Protein AF-A0A7C1PRC2-F1 (afdb_monomer)

Mean predicted aligned error: 8.14 Å

Radius of gyration: 20.97 Å; Cα contacts (8 Å, |Δi|>4): 140; chains: 1; bounding box: 52×24×64 Å

Foldseek 3Di:
DLVLLVVQLVVLLVVPQAAAPAQFQSVVPRPCPPPPVCCVVPNPPPPPCNDSLAVLSNCCHNPHDVVSVVVVVLVVLLLVLLVLCLVQLVVCNVVSVVLNVVVVVVNVSSGRHPDDPVVVVVVVVSSVVSNVSSVVSVVCVVCVPPVVPD

Secondary structure (DSSP, 8-state):
-HHHHHHHHHHHHHHSSSS---SS-HHHH-TTTTSHHHHHHHTT--------S-HHHHHHHHT-HHHHHHHHHHHHHHHHHHHHHHHH-GGGHHHHHHHHHHHHHHHHHHTTS---HHHHHHHHHHHHHHHHHHHHHHHHHH-TTSGGG-

Structure (mmCIF, N/CA/C/O backbone):
data_AF-A0A7C1PRC2-F1
#
_entry.id   AF-A0A7C1PRC2-F1
#
loop_
_atom_site.group_PDB
_atom_site.id
_atom_site.type_symbol
_atom_site.label_atom_id
_atom_site.label_alt_id
_atom_site.label_comp_id
_atom_site.label_asym_id
_atom_site.label_entity_id
_atom_site.label_seq_id
_atom_site.pdbx_PDB_ins_code
_atom_site.Cartn_x
_atom_site.Cartn_y
_atom_site.Cartn_z
_atom_site.occupancy
_atom_site.B_iso_or_equiv
_atom_site.auth_seq_id
_atom_site.auth_comp_id
_atom_site.auth_asym_id
_atom_site.auth_atom_id
_atom_site.pdbx_PDB_model_num
ATOM 1 N N . MET A 1 1 ? 16.393 10.477 -13.744 1.00 68.38 1 MET A N 1
ATOM 2 C CA . MET A 1 1 ? 16.292 9.015 -13.953 1.00 68.38 1 MET A CA 1
ATOM 3 C C . MET A 1 1 ? 14.863 8.480 -13.844 1.00 68.38 1 MET A C 1
ATOM 5 O O . MET A 1 1 ? 14.367 7.920 -14.806 1.00 68.38 1 MET A O 1
ATOM 9 N N . ARG A 1 2 ? 14.148 8.682 -12.728 1.00 76.44 2 ARG A N 1
ATOM 10 C CA . ARG A 1 2 ? 12.793 8.116 -12.515 1.00 76.44 2 ARG A CA 1
ATOM 11 C C . ARG A 1 2 ? 11.760 8.508 -13.576 1.00 76.44 2 ARG A C 1
ATOM 13 O O . ARG A 1 2 ? 11.140 7.634 -14.161 1.00 76.44 2 ARG A O 1
ATOM 20 N N . VAL A 1 3 ? 11.649 9.800 -13.897 1.00 77.62 3 VAL A N 1
ATOM 21 C CA . VAL A 1 3 ? 10.728 10.297 -14.942 1.00 77.62 3 VAL A CA 1
ATOM 22 C C . VAL A 1 3 ? 11.041 9.692 -16.318 1.00 77.62 3 VAL A C 1
ATOM 24 O O . VAL A 1 3 ? 10.126 9.357 -17.064 1.00 77.62 3 VAL A O 1
ATOM 27 N N . PHE A 1 4 ? 12.325 9.482 -16.631 1.00 78.31 4 PHE A N 1
ATOM 28 C CA . PHE A 1 4 ? 12.747 8.788 -17.850 1.00 78.31 4 PHE A CA 1
ATOM 29 C C . PHE A 1 4 ? 12.248 7.340 -17.843 1.00 78.31 4 PHE A C 1
ATOM 31 O O . PHE A 1 4 ? 11.575 6.924 -18.777 1.00 78.31 4 PHE A O 1
ATOM 38 N N . VAL A 1 5 ? 12.469 6.596 -16.755 1.00 78.69 5 VAL A N 1
ATOM 39 C CA . VAL A 1 5 ? 11.947 5.226 -16.616 1.00 78.69 5 VAL A CA 1
ATOM 40 C C . VAL A 1 5 ? 10.422 5.195 -16.757 1.00 78.69 5 VAL A C 1
ATOM 42 O O . VAL A 1 5 ? 9.895 4.340 -17.462 1.00 78.69 5 VAL A O 1
ATOM 45 N N . TRP A 1 6 ? 9.704 6.150 -16.165 1.00 84.56 6 TRP A N 1
ATOM 46 C CA . TRP A 1 6 ? 8.242 6.211 -16.237 1.00 84.56 6 TRP A CA 1
ATOM 47 C C . TRP A 1 6 ? 7.731 6.468 -17.660 1.00 84.56 6 TRP A C 1
ATOM 49 O O . TRP A 1 6 ? 6.792 5.807 -18.099 1.00 84.56 6 TRP A O 1
ATOM 59 N N . LYS A 1 7 ? 8.393 7.357 -18.414 1.00 82.50 7 LYS A N 1
ATOM 60 C CA . LYS A 1 7 ? 8.087 7.618 -19.832 1.00 82.50 7 LYS A CA 1
ATOM 61 C C . LYS A 1 7 ? 8.133 6.334 -20.666 1.00 82.50 7 LYS A C 1
ATOM 63 O O . LYS A 1 7 ? 7.284 6.139 -21.530 1.00 82.50 7 LYS A O 1
ATOM 68 N N . TYR A 1 8 ? 9.099 5.458 -20.397 1.00 80.44 8 TYR A N 1
ATOM 69 C CA . TYR A 1 8 ? 9.323 4.243 -21.182 1.00 80.44 8 TYR A CA 1
ATOM 70 C C . TYR A 1 8 ? 8.602 2.999 -20.632 1.00 80.44 8 TYR A C 1
ATOM 72 O O . TYR A 1 8 ? 8.301 2.094 -21.407 1.00 80.44 8 TYR A O 1
ATOM 80 N N . ILE A 1 9 ? 8.266 2.941 -19.337 1.00 82.94 9 ILE A N 1
ATOM 81 C CA . ILE A 1 9 ? 7.546 1.799 -18.743 1.00 82.94 9 ILE A CA 1
ATOM 82 C C . ILE A 1 9 ? 6.042 1.824 -19.050 1.00 82.94 9 ILE A C 1
ATOM 84 O O . ILE A 1 9 ? 5.434 0.770 -19.228 1.00 82.94 9 ILE A O 1
ATOM 88 N N . LEU A 1 10 ? 5.435 3.013 -19.152 1.00 85.69 10 LEU A N 1
ATOM 89 C CA . LEU A 1 10 ? 3.996 3.163 -19.393 1.00 85.69 10 LEU A CA 1
ATOM 90 C C . LEU A 1 10 ? 3.543 2.527 -20.726 1.00 85.69 10 LEU A C 1
ATOM 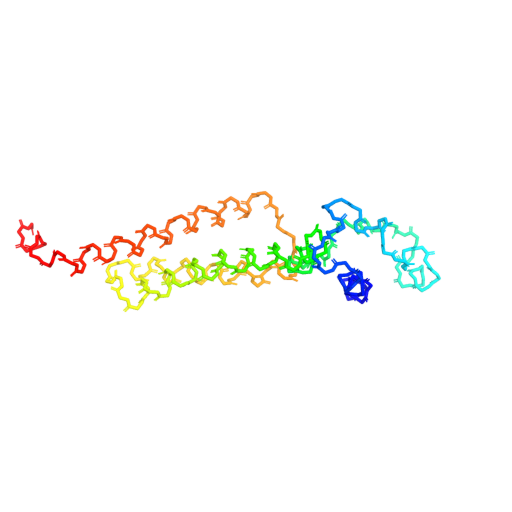92 O O . LEU A 1 10 ? 2.589 1.745 -20.701 1.00 85.69 10 LEU A O 1
ATOM 96 N N . PRO A 1 11 ? 4.228 2.747 -21.871 1.00 85.69 11 PRO A N 1
ATOM 97 C CA . PRO A 1 11 ? 3.900 2.053 -23.117 1.00 85.69 11 PRO A CA 1
ATOM 98 C C . PRO A 1 11 ? 4.036 0.530 -23.017 1.00 85.69 11 PRO A C 1
ATOM 100 O O . PRO A 1 11 ? 3.229 -0.195 -23.595 1.00 85.69 11 PRO A O 1
ATOM 103 N N . LEU A 1 12 ? 5.022 0.028 -22.264 1.00 83.25 12 LEU A N 1
ATOM 104 C CA . LEU A 1 12 ? 5.231 -1.414 -22.088 1.00 83.25 12 LEU A CA 1
ATOM 105 C C . LEU A 1 12 ? 4.079 -2.064 -21.315 1.00 83.25 12 LEU A C 1
ATOM 107 O O . LEU A 1 12 ? 3.647 -3.160 -21.671 1.00 83.25 12 LEU A O 1
ATOM 111 N N . ILE A 1 13 ? 3.545 -1.385 -20.296 1.00 85.38 13 ILE A N 1
ATOM 112 C CA . ILE A 1 13 ? 2.332 -1.828 -19.591 1.00 85.38 13 ILE A CA 1
ATOM 113 C C . ILE A 1 13 ? 1.153 -1.892 -20.575 1.00 85.38 13 ILE A C 1
ATOM 115 O O . ILE A 1 13 ? 0.418 -2.878 -20.591 1.00 85.38 13 ILE A O 1
ATOM 119 N N . GLY A 1 14 ? 1.011 -0.886 -21.445 1.00 83.81 14 GLY A N 1
ATOM 120 C CA . GLY A 1 14 ? -0.041 -0.838 -22.466 1.00 83.81 14 GLY A CA 1
ATOM 121 C C . GLY A 1 14 ? 0.023 -1.971 -23.499 1.00 83.81 14 GLY A C 1
ATOM 122 O O . GLY A 1 14 ? -1.016 -2.444 -23.947 1.00 83.81 14 GLY A O 1
ATOM 123 N N . GLN A 1 15 ? 1.219 -2.456 -23.843 1.00 85.50 15 GLN A N 1
ATOM 124 C CA . GLN A 1 15 ? 1.392 -3.573 -24.786 1.00 85.50 15 GLN A CA 1
ATOM 125 C C . GLN A 1 15 ? 0.935 -4.922 -24.218 1.00 85.50 15 GLN A C 1
ATOM 127 O O . GLN A 1 15 ? 0.578 -5.829 -24.969 1.00 85.50 15 GLN A O 1
ATOM 132 N N . ARG A 1 16 ? 0.990 -5.083 -22.893 1.00 82.50 16 ARG A N 1
ATOM 133 C CA . ARG A 1 16 ? 0.726 -6.346 -22.195 1.00 82.50 16 ARG A CA 1
ATOM 134 C C . ARG A 1 16 ? -0.012 -6.097 -20.870 1.00 82.50 16 ARG A C 1
ATOM 136 O O . ARG A 1 16 ? 0.536 -6.336 -19.795 1.00 82.50 16 ARG A O 1
ATOM 143 N N . PRO A 1 17 ? -1.272 -5.625 -20.928 1.00 81.56 17 PRO A N 1
ATOM 144 C CA . PRO A 1 17 ? -1.984 -5.144 -19.744 1.00 81.56 17 PRO A CA 1
ATOM 145 C C . PRO A 1 17 ? -2.425 -6.272 -18.800 1.00 81.56 17 PRO A C 1
ATOM 147 O O . PRO A 1 17 ? -2.510 -6.063 -17.589 1.00 81.56 17 PRO A O 1
ATOM 150 N N . LEU A 1 18 ? -2.710 -7.465 -19.337 1.00 72.81 18 LEU A N 1
ATOM 151 C CA . LEU A 1 18 ? -3.215 -8.614 -18.573 1.00 72.81 18 LEU A CA 1
ATOM 152 C C . LEU A 1 18 ? -2.100 -9.594 -18.178 1.00 72.81 18 LEU A C 1
ATOM 154 O O . LEU A 1 18 ? -1.931 -9.890 -16.993 1.00 72.81 18 LEU A O 1
ATOM 158 N N . PHE A 1 19 ? -1.335 -10.079 -19.165 1.00 63.66 19 PHE A N 1
ATOM 159 C CA . PHE A 1 19 ? -0.265 -11.065 -18.988 1.00 63.66 19 PHE A CA 1
ATOM 160 C C . PHE A 1 19 ? 1.102 -10.416 -19.155 1.00 63.66 19 PHE A C 1
ATOM 162 O O . PHE A 1 19 ? 1.371 -9.729 -20.127 1.00 63.66 19 PHE A O 1
ATOM 169 N N . ARG A 1 20 ? 1.942 -10.646 -18.159 1.00 69.62 20 ARG A N 1
ATOM 170 C CA . ARG A 1 20 ? 2.879 -9.689 -17.567 1.00 69.62 20 ARG A CA 1
ATOM 171 C C . ARG A 1 20 ? 4.244 -9.764 -18.253 1.00 69.62 20 ARG A C 1
ATOM 173 O O . ARG A 1 20 ? 4.513 -10.677 -19.036 1.00 69.62 20 ARG A O 1
ATOM 180 N N . TRP A 1 21 ? 5.143 -8.849 -17.905 1.00 71.56 21 TRP A N 1
ATOM 181 C CA . TRP A 1 21 ? 6.547 -8.952 -18.306 1.00 71.56 21 TRP A CA 1
ATOM 182 C C . TRP A 1 21 ? 7.380 -9.777 -17.295 1.00 71.56 21 TRP A C 1
ATOM 184 O O . TRP A 1 21 ? 8.387 -10.365 -17.688 1.00 71.56 21 TRP A O 1
ATOM 194 N N . GLY A 1 22 ? 6.929 -9.944 -16.047 1.00 71.69 22 GLY A N 1
ATOM 195 C CA . GLY A 1 22 ? 7.644 -10.696 -15.005 1.00 71.69 22 GLY A CA 1
ATOM 196 C C . GLY A 1 22 ? 8.577 -9.817 -14.163 1.00 71.69 22 GLY A C 1
ATOM 197 O O . GLY A 1 22 ? 8.878 -8.686 -14.532 1.00 71.69 22 GLY A O 1
ATOM 198 N N . PHE A 1 23 ? 9.005 -10.329 -13.005 1.00 60.88 23 PHE A N 1
ATOM 199 C CA . PHE A 1 23 ? 9.686 -9.554 -11.953 1.00 60.88 23 PHE A CA 1
ATOM 200 C C . PHE A 1 23 ? 11.147 -9.180 -12.242 1.00 60.88 23 PHE A C 1
ATOM 202 O O . PHE A 1 23 ? 11.660 -8.249 -11.629 1.00 60.88 23 PHE A O 1
ATOM 209 N N . SER A 1 24 ? 11.822 -9.865 -13.165 1.00 56.41 24 SER A N 1
ATOM 210 C CA . SER A 1 24 ? 13.208 -9.572 -13.534 1.00 56.41 24 SER A CA 1
ATOM 211 C C . SER A 1 24 ? 13.279 -9.075 -14.978 1.00 56.41 24 SER A C 1
ATOM 213 O O . SER A 1 24 ? 12.622 -9.632 -15.858 1.00 56.41 24 SER A O 1
ATOM 215 N N . ASN A 1 25 ? 14.110 -8.054 -15.221 1.00 59.75 25 ASN A N 1
ATOM 216 C CA . ASN A 1 25 ? 14.464 -7.452 -16.523 1.00 59.75 25 ASN A CA 1
ATOM 217 C C . ASN A 1 25 ? 13.792 -6.118 -16.892 1.00 59.75 25 ASN A C 1
ATOM 219 O O . ASN A 1 25 ? 13.595 -5.864 -18.081 1.00 59.75 25 ASN A O 1
ATOM 223 N N . LEU A 1 26 ? 13.501 -5.226 -15.935 1.00 68.19 26 LEU A N 1
ATOM 224 C CA . LEU A 1 26 ? 13.092 -3.861 -16.299 1.00 68.19 26 LEU A CA 1
ATOM 225 C C . LEU A 1 26 ? 14.169 -3.169 -17.160 1.00 68.19 26 LEU A C 1
ATOM 227 O O . LEU A 1 26 ? 13.855 -2.717 -18.258 1.00 68.19 26 LEU A O 1
ATOM 231 N N . ALA A 1 27 ? 15.442 -3.181 -16.736 1.00 61.28 27 ALA A N 1
ATOM 232 C CA . ALA A 1 27 ? 16.555 -2.685 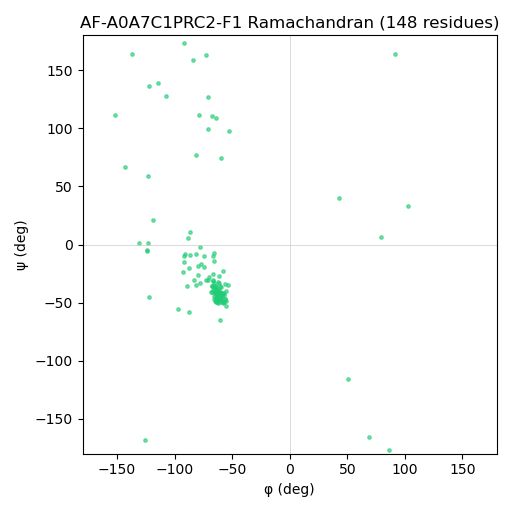-17.554 1.00 61.28 27 ALA A CA 1
ATOM 233 C C . ALA A 1 27 ? 16.627 -3.362 -18.933 1.00 61.28 27 ALA A C 1
ATOM 235 O O . ALA A 1 27 ? 16.683 -2.689 -19.955 1.00 61.28 27 ALA A O 1
ATOM 236 N N . GLY A 1 28 ? 16.553 -4.694 -18.987 1.00 62.22 28 GLY A N 1
ATOM 237 C CA . GLY A 1 28 ? 16.668 -5.442 -20.245 1.00 62.22 28 GLY A CA 1
ATOM 238 C C . GLY A 1 28 ? 15.534 -5.200 -21.249 1.00 62.22 28 GLY A C 1
ATOM 239 O O . GLY A 1 28 ? 15.599 -5.712 -22.362 1.00 62.22 28 GLY A O 1
ATOM 240 N N . ARG A 1 29 ? 14.479 -4.467 -20.871 1.00 68.44 29 ARG A N 1
ATOM 241 C CA . ARG A 1 29 ? 13.284 -4.246 -21.702 1.00 68.44 29 ARG A CA 1
ATOM 242 C C . ARG A 1 29 ? 12.956 -2.784 -21.949 1.00 68.44 29 ARG A C 1
ATOM 244 O O . ARG A 1 29 ? 12.032 -2.502 -22.706 1.00 68.44 29 ARG A O 1
ATOM 251 N N . LEU A 1 30 ? 13.687 -1.859 -21.335 1.00 68.94 30 LEU A N 1
ATOM 252 C CA . LEU A 1 30 ? 13.514 -0.435 -21.582 1.00 68.94 30 LEU A CA 1
ATOM 253 C C . LEU A 1 30 ? 14.207 -0.068 -22.908 1.00 68.94 30 LEU A C 1
ATOM 255 O O . LEU A 1 30 ? 15.436 -0.075 -22.965 1.00 68.94 30 LEU A O 1
ATOM 259 N N . PRO A 1 31 ? 13.456 0.298 -23.965 1.00 62.31 31 PRO A N 1
ATOM 260 C CA . PRO A 1 31 ? 14.010 0.503 -25.309 1.00 62.31 31 PRO A CA 1
ATOM 261 C C . PRO A 1 31 ? 14.985 1.690 -25.410 1.00 62.31 31 PRO A C 1
ATOM 263 O O . PRO A 1 31 ? 15.694 1.818 -26.401 1.00 62.31 31 PRO A O 1
ATOM 266 N N . GLY A 1 32 ? 15.020 2.567 -24.401 1.00 62.25 32 GLY A N 1
ATOM 267 C CA . GLY A 1 32 ? 15.889 3.744 -24.357 1.00 62.25 32 GLY A CA 1
ATOM 268 C C . GLY A 1 32 ? 17.252 3.527 -23.691 1.00 62.25 32 GLY A C 1
ATOM 269 O O . GLY A 1 32 ? 18.073 4.443 -23.733 1.00 62.25 32 GLY A O 1
ATOM 270 N N . ILE A 1 33 ? 17.518 2.375 -23.061 1.00 63.97 33 ILE A N 1
ATOM 271 C CA . ILE A 1 33 ? 18.801 2.132 -22.375 1.00 63.97 33 ILE A CA 1
ATOM 272 C C . ILE A 1 33 ? 19.918 1.956 -23.409 1.00 63.97 33 ILE A C 1
ATOM 274 O O . ILE A 1 33 ? 19.798 1.149 -24.324 1.00 63.97 33 ILE A O 1
ATOM 278 N N . GLY A 1 34 ? 20.998 2.730 -23.266 1.00 63.22 34 GLY A N 1
ATOM 279 C CA . GLY A 1 34 ? 22.108 2.760 -24.228 1.00 63.22 34 GLY A CA 1
ATOM 280 C C . GLY A 1 34 ? 21.848 3.607 -25.483 1.00 63.22 34 GLY A C 1
ATOM 281 O O . GLY A 1 34 ? 22.666 3.610 -26.398 1.00 63.22 34 GLY A O 1
ATOM 282 N N . SER A 1 35 ? 20.731 4.340 -25.549 1.00 68.88 35 SER A N 1
ATOM 283 C CA . SER A 1 35 ? 20.487 5.317 -26.620 1.00 68.88 35 SER A CA 1
ATOM 284 C C . SER A 1 35 ? 21.355 6.576 -26.467 1.00 68.88 35 SER A C 1
ATOM 286 O O . SER A 1 35 ? 21.867 6.869 -25.386 1.00 68.88 35 SER A O 1
ATOM 288 N N . LYS A 1 36 ? 21.489 7.369 -27.540 1.00 71.06 36 LYS A N 1
ATOM 289 C CA . LYS A 1 36 ? 22.187 8.669 -27.507 1.00 71.06 36 LYS A CA 1
ATOM 290 C C . LYS A 1 36 ? 21.580 9.618 -26.464 1.00 71.06 36 LYS A C 1
ATOM 292 O O . LYS A 1 36 ? 22.324 10.184 -25.679 1.00 71.06 36 LYS A O 1
ATOM 297 N N . GLU A 1 37 ? 20.245 9.687 -26.386 1.00 74.69 37 GLU A N 1
ATOM 298 C CA . GLU A 1 37 ? 19.513 10.451 -25.357 1.00 74.69 37 GLU A CA 1
ATOM 299 C C . GLU A 1 37 ? 19.876 9.966 -23.941 1.00 74.69 37 GLU A C 1
ATOM 301 O O . GLU A 1 37 ? 20.110 10.765 -23.039 1.00 74.69 37 GLU A O 1
ATOM 306 N N . TYR A 1 38 ? 19.977 8.649 -23.735 1.00 70.44 38 TYR A N 1
ATOM 307 C CA . TYR A 1 38 ? 20.381 8.083 -22.448 1.00 70.44 38 TYR A CA 1
ATOM 308 C C . TYR A 1 38 ? 21.811 8.474 -22.063 1.00 70.44 38 TYR A C 1
ATOM 310 O O . TYR A 1 38 ? 22.030 8.923 -20.939 1.00 70.44 38 TYR A O 1
ATOM 318 N N . PHE A 1 39 ? 22.771 8.343 -22.982 1.00 72.38 39 PHE A N 1
ATOM 319 C CA . PHE A 1 39 ? 24.163 8.717 -22.719 1.00 72.38 39 PHE A CA 1
ATOM 320 C C . PHE A 1 39 ? 24.334 10.225 -22.516 1.00 72.38 39 PHE A C 1
ATOM 322 O O . PHE A 1 39 ? 25.120 10.631 -21.666 1.00 72.38 39 PHE A O 1
ATOM 329 N N . GLU A 1 40 ? 23.581 11.052 -23.240 1.00 76.81 40 GLU A N 1
ATOM 330 C CA . GLU A 1 40 ? 23.592 12.510 -23.079 1.00 76.81 40 GLU A CA 1
ATOM 331 C C . GLU A 1 40 ? 23.063 12.949 -21.707 1.00 76.81 40 GLU A C 1
ATOM 333 O O . GLU A 1 40 ? 23.583 13.900 -21.128 1.00 76.81 40 GLU A O 1
ATOM 338 N N . ILE A 1 41 ? 22.059 12.253 -21.162 1.00 71.94 41 ILE A N 1
ATOM 339 C CA . ILE A 1 41 ? 21.446 12.615 -19.876 1.00 71.94 41 ILE A CA 1
ATOM 340 C C . ILE A 1 41 ? 22.160 11.955 -18.682 1.00 71.94 41 ILE A C 1
ATOM 342 O O . ILE A 1 41 ? 22.241 12.557 -17.611 1.00 71.94 41 ILE A O 1
ATOM 346 N N . TYR A 1 42 ? 22.649 10.720 -18.829 1.00 70.19 42 TYR A N 1
ATOM 347 C CA . TYR A 1 42 ? 23.108 9.886 -17.705 1.00 70.19 42 TYR A CA 1
ATOM 348 C C . TYR A 1 42 ? 24.555 9.378 -17.828 1.00 70.19 42 TYR A C 1
ATOM 350 O O . TYR A 1 42 ? 25.079 8.802 -16.872 1.00 70.19 42 TYR A O 1
ATOM 358 N N . GLY A 1 43 ? 25.231 9.616 -18.956 1.00 70.00 43 GLY A N 1
ATOM 359 C CA . GLY A 1 43 ? 26.603 9.166 -19.201 1.00 70.00 43 GLY A CA 1
ATOM 360 C C . GLY A 1 43 ? 26.744 7.645 -19.350 1.00 70.00 43 GLY A C 1
ATOM 361 O O . GLY A 1 43 ? 25.769 6.921 -19.535 1.00 70.00 43 GLY A O 1
ATOM 362 N N . PHE A 1 44 ? 27.983 7.143 -19.277 1.00 63.50 44 PHE A N 1
ATOM 363 C CA . PHE A 1 44 ? 28.301 5.708 -19.411 1.00 63.50 44 PHE A CA 1
ATOM 364 C C . PHE A 1 44 ? 28.022 4.873 -18.159 1.00 63.50 44 PHE A C 1
ATOM 366 O O . PHE A 1 44 ? 28.211 3.656 -18.165 1.00 63.50 44 PHE A O 1
ATOM 373 N N . ALA A 1 45 ? 27.564 5.504 -17.080 1.00 57.34 45 ALA A N 1
ATOM 374 C CA . ALA A 1 45 ? 27.126 4.781 -15.907 1.00 57.34 45 ALA A CA 1
ATOM 375 C C . ALA A 1 45 ? 25.803 4.081 -16.239 1.00 57.34 45 ALA A C 1
ATOM 377 O O . ALA A 1 45 ? 24.737 4.695 -16.173 1.00 57.34 45 ALA A O 1
ATOM 378 N N . LEU A 1 46 ? 25.882 2.781 -16.553 1.00 56.09 46 LEU A N 1
ATOM 379 C CA . LEU A 1 46 ? 24.773 1.831 -16.444 1.00 56.09 46 LEU A CA 1
ATOM 380 C C . LEU A 1 46 ? 24.337 1.797 -14.975 1.00 56.09 46 LEU A C 1
ATOM 382 O O . LEU A 1 46 ? 24.654 0.900 -14.202 1.00 56.09 46 LEU A O 1
ATOM 386 N N . SER A 1 47 ? 23.657 2.856 -14.561 1.00 54.19 47 SER A N 1
ATOM 387 C CA . SER A 1 47 ? 23.001 2.949 -13.274 1.00 54.19 47 SER A CA 1
ATOM 388 C C . SER A 1 47 ? 21.920 1.880 -13.310 1.00 54.19 47 SER A C 1
ATOM 390 O O . SER A 1 47 ? 20.991 1.975 -14.110 1.00 54.19 47 SER A O 1
ATOM 392 N N . GLY A 1 48 ? 22.126 0.807 -12.543 1.00 55.12 48 GLY A N 1
ATOM 393 C CA . GLY A 1 48 ? 21.313 -0.405 -12.565 1.00 55.12 48 GLY A CA 1
ATOM 394 C C . GLY A 1 48 ? 19.832 -0.087 -12.400 1.00 55.12 48 GLY A C 1
ATOM 395 O O . GLY A 1 48 ? 19.363 0.120 -11.288 1.00 55.12 48 GLY A O 1
ATOM 396 N N . ILE A 1 49 ? 19.103 -0.025 -13.518 1.00 64.25 49 ILE A N 1
ATOM 397 C CA . ILE A 1 49 ? 17.654 0.190 -13.524 1.00 64.25 49 ILE A CA 1
ATOM 398 C C . ILE A 1 49 ? 16.981 -1.150 -13.244 1.00 64.25 49 ILE A C 1
ATOM 400 O O . ILE A 1 49 ? 16.499 -1.840 -14.142 1.00 64.25 49 ILE A O 1
ATOM 404 N N . ASP A 1 50 ? 16.984 -1.553 -11.987 1.00 64.06 50 ASP A N 1
ATOM 405 C CA . ASP A 1 50 ? 16.313 -2.765 -11.535 1.00 64.06 50 ASP A CA 1
ATOM 406 C C . ASP A 1 50 ? 14.814 -2.532 -11.280 1.00 64.06 50 ASP A C 1
ATOM 408 O O . ASP A 1 50 ? 14.005 -3.430 -11.527 1.00 64.06 50 ASP A O 1
ATOM 412 N N . THR A 1 51 ? 14.416 -1.315 -10.881 1.00 67.19 51 THR A N 1
ATOM 413 C CA . THR A 1 51 ? 13.019 -0.975 -10.566 1.00 67.19 51 THR A CA 1
ATOM 414 C C . THR A 1 51 ? 12.552 0.375 -11.123 1.00 67.19 51 THR A C 1
ATOM 416 O O . THR A 1 51 ? 13.334 1.253 -11.483 1.00 67.19 51 THR A O 1
ATOM 419 N N . ALA A 1 52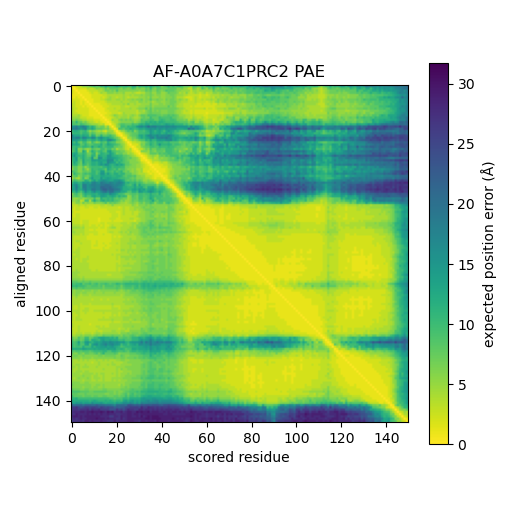 ? 11.228 0.568 -11.156 1.00 71.06 52 ALA A N 1
ATOM 420 C CA . ALA A 1 52 ? 10.617 1.857 -11.489 1.00 71.06 52 ALA A CA 1
ATOM 421 C C . ALA A 1 52 ? 10.736 2.890 -10.349 1.00 71.06 52 ALA A C 1
ATOM 423 O O . ALA A 1 52 ? 10.384 4.058 -10.539 1.00 71.06 52 ALA A O 1
ATOM 424 N N . HIS A 1 53 ? 11.175 2.447 -9.162 1.00 80.25 53 HIS A N 1
ATOM 425 C CA . HIS A 1 53 ? 11.091 3.154 -7.884 1.00 80.25 53 HIS A CA 1
ATOM 426 C C . HIS A 1 53 ? 9.735 3.838 -7.656 1.00 80.25 53 HIS A C 1
ATOM 428 O O . HIS A 1 53 ? 9.650 4.984 -7.205 1.00 80.25 53 HIS A O 1
ATOM 434 N N . ASN A 1 54 ? 8.698 3.115 -8.065 1.00 89.00 54 ASN A N 1
ATOM 435 C CA . ASN A 1 54 ? 7.295 3.413 -7.900 1.00 89.00 54 ASN A CA 1
ATOM 436 C C . ASN A 1 54 ? 6.581 2.062 -7.870 1.00 89.00 54 ASN A C 1
ATOM 438 O O . ASN A 1 54 ? 6.571 1.347 -8.876 1.00 89.00 54 ASN A O 1
ATOM 442 N N . GLU A 1 55 ? 6.042 1.695 -6.712 1.00 89.19 55 GLU A N 1
ATOM 443 C CA . GLU A 1 55 ? 5.485 0.361 -6.484 1.00 89.19 55 GLU A CA 1
ATOM 444 C C . GLU A 1 55 ? 4.299 0.061 -7.414 1.00 89.19 55 GLU A C 1
ATOM 446 O O . GLU A 1 55 ? 4.213 -1.033 -7.964 1.00 89.19 55 GLU A O 1
ATOM 451 N N . ILE A 1 56 ? 3.427 1.042 -7.677 1.00 91.56 56 ILE A N 1
ATOM 452 C CA . ILE A 1 56 ? 2.278 0.864 -8.578 1.00 91.56 56 ILE A CA 1
ATOM 453 C C . ILE A 1 56 ? 2.750 0.546 -9.996 1.00 91.56 56 ILE A C 1
ATOM 455 O O . ILE A 1 56 ? 2.293 -0.431 -10.588 1.00 91.56 56 ILE A O 1
ATOM 459 N N . LEU A 1 57 ? 3.679 1.336 -10.537 1.00 89.56 57 LEU A N 1
ATOM 460 C CA . LEU A 1 57 ? 4.230 1.105 -11.872 1.00 89.56 57 LEU A CA 1
ATOM 461 C C . LEU A 1 57 ? 5.014 -0.205 -11.930 1.00 89.56 57 LEU A C 1
ATOM 463 O O . LEU A 1 57 ? 4.921 -0.927 -12.920 1.00 89.56 57 LEU A O 1
ATOM 467 N N . HIS A 1 58 ? 5.755 -0.540 -10.874 1.00 87.62 58 HIS A N 1
ATOM 468 C CA . HIS A 1 58 ? 6.504 -1.787 -10.810 1.00 87.62 58 HIS A CA 1
ATOM 469 C C . HIS A 1 58 ? 5.566 -3.000 -10.788 1.00 87.62 58 HIS A C 1
ATOM 471 O O . HIS A 1 58 ? 5.731 -3.913 -11.593 1.00 87.62 58 HIS A O 1
ATOM 477 N N . ILE A 1 59 ? 4.519 -2.990 -9.960 1.00 89.38 59 ILE A N 1
ATOM 478 C CA . ILE A 1 59 ? 3.509 -4.052 -9.931 1.00 89.38 59 ILE A CA 1
ATOM 479 C C . ILE A 1 59 ? 2.740 -4.098 -11.255 1.00 89.38 59 ILE A C 1
ATOM 481 O O . ILE A 1 59 ? 2.496 -5.185 -11.770 1.00 89.38 59 ILE A O 1
ATOM 485 N N . ALA A 1 60 ? 2.393 -2.960 -11.855 1.00 90.12 60 ALA A N 1
ATOM 486 C CA . ALA A 1 60 ? 1.743 -2.901 -13.166 1.00 90.12 60 ALA A CA 1
ATOM 487 C C . ALA A 1 60 ? 2.652 -3.377 -14.313 1.00 90.12 60 ALA A C 1
ATOM 489 O O . ALA A 1 60 ? 2.167 -3.845 -15.330 1.00 90.12 60 ALA A O 1
ATOM 490 N N . PHE A 1 61 ? 3.969 -3.304 -14.181 1.00 87.62 61 PHE A N 1
ATOM 491 C CA . PHE A 1 61 ? 4.885 -3.803 -15.203 1.00 87.62 61 PHE A CA 1
ATOM 492 C C . PHE A 1 61 ? 5.200 -5.287 -15.018 1.00 87.62 61 PHE A C 1
ATOM 494 O O . PHE A 1 61 ? 4.955 -6.117 -15.900 1.00 87.62 61 PHE A O 1
ATOM 501 N N . SER A 1 62 ? 5.729 -5.621 -13.840 1.00 86.19 62 SER A N 1
ATOM 502 C CA . SER A 1 62 ? 6.142 -6.976 -13.470 1.00 86.19 62 SER A CA 1
ATOM 503 C C . SER A 1 62 ? 4.956 -7.906 -13.497 1.00 86.19 62 SER A C 1
ATOM 505 O O . SER A 1 62 ? 5.054 -9.093 -13.816 1.00 86.19 62 SER A O 1
ATOM 507 N N . THR A 1 63 ? 3.815 -7.320 -13.155 1.00 87.12 63 THR A N 1
ATOM 508 C CA . THR A 1 63 ? 2.601 -8.030 -12.964 1.00 87.12 63 THR A CA 1
ATOM 509 C C . THR A 1 63 ? 1.487 -7.502 -13.907 1.00 87.12 63 THR A C 1
ATOM 511 O O . THR A 1 63 ? 0.826 -8.249 -14.601 1.00 87.12 63 THR A O 1
ATOM 514 N N . GLY A 1 64 ? 1.234 -6.228 -14.108 1.00 89.88 64 GLY A N 1
ATOM 515 C CA . GLY A 1 64 ? 0.080 -5.825 -14.947 1.00 89.88 64 GLY A CA 1
ATOM 516 C C . GLY A 1 64 ? -1.191 -5.740 -14.138 1.00 89.88 64 GLY A C 1
ATOM 517 O O . GLY A 1 64 ? -1.185 -5.892 -12.913 1.00 89.88 64 GLY A O 1
ATOM 518 N N . LEU A 1 65 ? -2.289 -5.444 -14.817 1.00 91.31 65 LEU A N 1
ATOM 519 C CA . LEU A 1 65 ? -3.427 -4.807 -14.170 1.00 91.31 65 LEU A CA 1
ATOM 520 C C . LEU A 1 65 ? -4.178 -5.733 -13.214 1.00 91.31 65 LEU A C 1
ATOM 522 O O . LEU A 1 65 ? -4.663 -5.262 -12.194 1.00 91.31 65 LEU A O 1
ATOM 526 N N . LEU A 1 66 ? -4.210 -7.045 -13.469 1.00 90.19 66 LEU A N 1
ATOM 527 C CA . LEU A 1 66 ? -4.917 -7.995 -12.601 1.00 90.19 66 LEU A CA 1
ATOM 528 C C . LEU A 1 66 ? -4.313 -8.078 -11.189 1.00 90.19 66 LEU A C 1
ATOM 530 O O . LEU A 1 66 ? -5.003 -8.025 -10.180 1.00 90.19 66 LEU A O 1
ATOM 534 N N . GLY A 1 67 ? -2.999 -8.189 -11.103 1.00 90.88 67 GLY A N 1
ATOM 535 C CA . GLY A 1 67 ? -2.265 -8.227 -9.839 1.00 90.88 67 GLY A CA 1
ATOM 536 C C . GLY A 1 67 ? -2.068 -6.851 -9.235 1.00 90.88 67 GLY A C 1
ATOM 537 O O . GLY A 1 67 ? -2.011 -6.764 -8.016 1.00 90.88 67 GLY A O 1
ATOM 538 N N . LEU A 1 68 ? -2.045 -5.783 -10.042 1.00 93.00 68 LEU A N 1
ATOM 539 C CA . LEU A 1 68 ? -2.209 -4.441 -9.491 1.00 93.00 68 LEU A CA 1
ATOM 540 C C . LEU A 1 68 ? -3.574 -4.315 -8.803 1.00 93.00 68 LEU A C 1
ATOM 542 O O . LEU A 1 68 ? -3.639 -3.827 -7.681 1.00 93.00 68 LEU A O 1
ATOM 546 N N . ALA A 1 69 ? -4.647 -4.807 -9.423 1.00 94.25 69 ALA A N 1
ATOM 547 C CA . ALA A 1 69 ? -5.974 -4.812 -8.820 1.00 94.25 69 ALA A CA 1
ATOM 548 C C . ALA A 1 69 ? -6.008 -5.660 -7.540 1.00 94.25 69 ALA A C 1
ATOM 550 O O . ALA A 1 69 ? -6.537 -5.200 -6.535 1.00 94.25 69 ALA A O 1
ATOM 551 N N . ALA A 1 70 ? -5.386 -6.844 -7.529 1.00 95.06 70 ALA A N 1
ATOM 552 C CA . ALA A 1 70 ? -5.267 -7.661 -6.319 1.00 95.06 70 ALA A CA 1
ATOM 553 C C . ALA A 1 70 ? -4.478 -6.945 -5.205 1.00 95.06 70 ALA A C 1
ATOM 555 O O . ALA A 1 70 ? -4.901 -6.937 -4.052 1.00 95.06 70 ALA A O 1
ATOM 556 N N . TYR A 1 71 ? -3.367 -6.290 -5.547 1.00 94.00 71 TYR A N 1
ATOM 557 C CA . TYR A 1 71 ? -2.577 -5.492 -4.610 1.00 94.00 71 TYR A CA 1
ATOM 558 C C . TYR A 1 71 ? -3.390 -4.333 -4.016 1.00 94.00 71 TYR A C 1
ATOM 560 O O . TYR A 1 71 ? -3.447 -4.169 -2.797 1.00 94.00 71 TYR A O 1
ATOM 568 N N . LEU A 1 72 ? -4.073 -3.557 -4.863 1.00 95.88 72 LEU A N 1
ATOM 569 C CA . LEU A 1 72 ? -4.925 -2.447 -4.431 1.00 95.88 72 LEU A CA 1
ATOM 570 C C . LEU A 1 72 ? -6.144 -2.927 -3.639 1.00 95.88 72 LEU A C 1
ATOM 572 O O . LEU A 1 72 ? -6.588 -2.237 -2.725 1.00 95.88 72 LEU A O 1
ATOM 576 N N . TRP A 1 73 ? -6.667 -4.113 -3.944 1.00 97.38 73 TRP A N 1
ATOM 577 C CA . TRP A 1 73 ? -7.747 -4.725 -3.181 1.00 97.38 73 TRP A CA 1
ATOM 578 C C . TRP A 1 73 ? -7.317 -5.032 -1.745 1.00 97.38 73 TRP A C 1
ATOM 580 O O . TRP A 1 73 ? -8.043 -4.677 -0.818 1.00 97.38 73 TRP A O 1
ATOM 590 N N . ILE A 1 74 ? -6.124 -5.601 -1.541 1.00 96.69 74 ILE A N 1
ATOM 591 C CA . ILE A 1 74 ? -5.579 -5.855 -0.197 1.00 96.69 74 ILE A CA 1
ATOM 592 C C . ILE A 1 74 ? -5.450 -4.545 0.586 1.00 96.69 74 ILE A C 1
ATOM 594 O O . ILE A 1 74 ? -5.929 -4.458 1.717 1.00 96.69 74 ILE A O 1
ATOM 598 N N . TRP A 1 75 ? -4.890 -3.501 -0.032 1.00 97.06 75 TRP A N 1
ATOM 599 C CA . TRP A 1 75 ? -4.863 -2.161 0.561 1.00 97.06 75 TRP A CA 1
ATOM 600 C C . TRP A 1 75 ? -6.263 -1.659 0.915 1.00 97.06 75 TRP A C 1
ATOM 602 O O . TRP A 1 75 ? -6.487 -1.198 2.031 1.00 97.06 75 TRP A O 1
ATOM 612 N N . GLY A 1 76 ? -7.226 -1.793 0.003 1.00 97.56 76 GLY A N 1
ATOM 613 C CA . GLY A 1 76 ? -8.611 -1.391 0.226 1.00 97.56 76 GLY A CA 1
ATOM 614 C C . GLY A 1 76 ? -9.259 -2.106 1.413 1.00 97.56 76 GLY A C 1
ATOM 615 O O . GLY A 1 76 ? -9.930 -1.460 2.217 1.00 97.56 76 GLY A O 1
ATOM 616 N N . VAL A 1 77 ? -9.028 -3.413 1.570 1.00 97.75 77 VAL A N 1
ATOM 617 C CA . VAL A 1 77 ? -9.529 -4.200 2.709 1.00 97.75 77 VAL A CA 1
ATOM 618 C C . VAL A 1 77 ? -8.920 -3.710 4.024 1.00 97.75 77 VAL A C 1
ATOM 620 O O . VAL A 1 77 ? -9.661 -3.443 4.969 1.00 97.75 77 VAL A O 1
ATOM 623 N N . VAL A 1 78 ? -7.597 -3.534 4.078 1.00 98.12 78 VAL A N 1
ATOM 624 C CA . VAL A 1 78 ? -6.890 -3.070 5.284 1.00 98.12 78 VAL A CA 1
ATOM 625 C C . VAL A 1 78 ? -7.336 -1.663 5.680 1.00 98.12 78 VAL A C 1
ATOM 627 O O . VAL A 1 78 ? -7.687 -1.423 6.834 1.00 98.12 78 VAL A O 1
ATOM 630 N N . LEU A 1 79 ? -7.385 -0.736 4.721 1.00 97.94 79 LEU A N 1
ATOM 631 C CA . LEU A 1 79 ? -7.818 0.639 4.967 1.00 97.94 79 LEU A CA 1
ATOM 632 C C . LEU A 1 79 ? -9.282 0.691 5.406 1.00 97.94 79 LEU A C 1
ATOM 634 O O . LEU A 1 79 ? -9.608 1.425 6.335 1.00 97.94 79 LEU 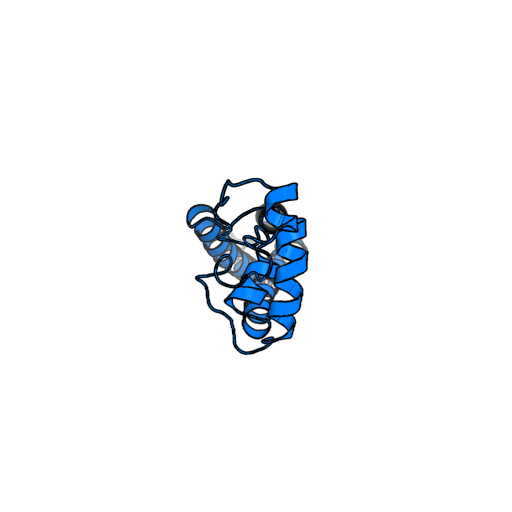A O 1
ATOM 638 N N . LYS A 1 80 ? -10.163 -0.113 4.798 1.00 98.00 80 LYS A N 1
ATOM 639 C CA . LYS A 1 80 ? -11.566 -0.215 5.216 1.00 98.00 80 LYS A CA 1
ATOM 640 C C . LYS A 1 80 ? -11.682 -0.697 6.662 1.00 98.00 80 LYS A C 1
ATOM 642 O O . LYS A 1 80 ? -12.429 -0.086 7.424 1.00 98.00 80 LYS A O 1
ATOM 647 N N . ALA A 1 81 ? -10.942 -1.741 7.039 1.00 98.06 81 ALA A N 1
ATOM 648 C CA . ALA A 1 81 ? -10.931 -2.259 8.405 1.00 98.06 81 ALA A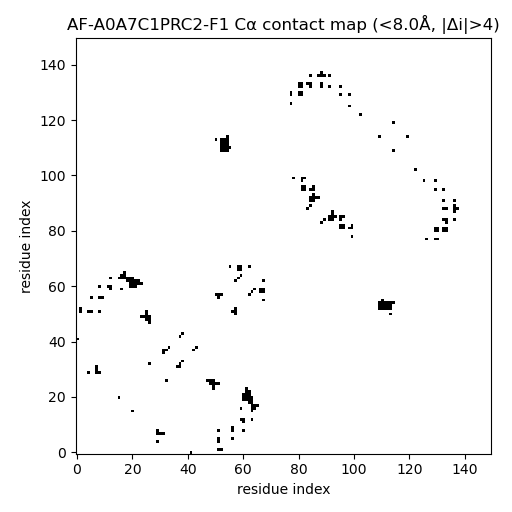 CA 1
ATOM 649 C C . ALA A 1 81 ? -10.458 -1.188 9.401 1.00 98.06 81 ALA A C 1
ATOM 651 O O . ALA A 1 81 ? -11.140 -0.910 10.384 1.00 98.06 81 ALA A O 1
ATOM 652 N N . LEU A 1 82 ? -9.353 -0.500 9.102 1.00 98.38 82 LEU A N 1
ATOM 653 C CA . LEU A 1 82 ? -8.832 0.573 9.952 1.00 98.38 82 LEU A CA 1
ATOM 654 C C . LEU A 1 82 ? -9.796 1.751 10.071 1.00 98.38 82 LEU A C 1
ATOM 656 O O . LEU A 1 82 ? -10.055 2.208 11.177 1.00 98.38 82 LEU A O 1
ATOM 660 N N . ILE A 1 83 ? -10.365 2.228 8.963 1.00 98.25 83 ILE A N 1
ATOM 661 C CA . ILE A 1 83 ? -11.336 3.331 8.973 1.00 98.25 83 ILE A CA 1
ATOM 662 C C . ILE A 1 83 ? -12.583 2.937 9.772 1.00 98.25 83 ILE A C 1
ATOM 664 O O . ILE A 1 83 ? -13.098 3.745 10.545 1.00 98.25 83 ILE A O 1
ATOM 668 N N . SER A 1 84 ? -13.056 1.698 9.621 1.00 97.56 84 SER A N 1
ATOM 669 C CA . SER A 1 84 ? -14.168 1.143 10.397 1.00 97.56 84 SER A CA 1
ATOM 670 C C . SER A 1 84 ? -13.870 1.187 11.901 1.00 97.56 84 SER A C 1
ATOM 672 O O . SER A 1 84 ? -14.654 1.758 12.662 1.00 97.56 84 SER A O 1
ATOM 674 N N . THR A 1 85 ? -12.695 0.706 12.317 1.00 97.94 85 THR A N 1
ATOM 675 C CA . THR A 1 85 ? -12.241 0.710 13.718 1.00 97.94 85 THR A CA 1
ATOM 676 C C . THR A 1 85 ? -11.969 2.118 14.251 1.00 97.94 85 THR A C 1
ATOM 678 O O . THR A 1 85 ? -12.278 2.416 15.399 1.00 97.94 85 THR A O 1
ATOM 681 N N . VAL A 1 86 ? -11.455 3.041 13.439 1.00 98.00 86 VAL A N 1
ATOM 682 C CA . VAL A 1 86 ? -11.282 4.446 13.847 1.00 98.00 86 VAL A CA 1
ATOM 683 C C . VAL A 1 86 ? -12.632 5.104 14.131 1.00 98.00 86 VAL A C 1
ATOM 685 O O . VAL A 1 86 ? -12.747 5.909 15.055 1.00 98.00 86 VAL A O 1
ATOM 688 N N . ARG A 1 87 ? -13.661 4.775 13.346 1.00 96.19 87 ARG A N 1
ATOM 689 C CA . ARG A 1 87 ? -14.993 5.379 13.477 1.00 96.19 87 ARG A CA 1
ATOM 690 C C . ARG A 1 87 ? -15.826 4.748 14.590 1.00 96.19 87 ARG A C 1
ATOM 692 O O . ARG A 1 87 ? -16.569 5.471 15.243 1.00 96.19 87 ARG A O 1
ATOM 699 N N . HIS A 1 88 ? -15.696 3.441 14.813 1.00 93.94 88 HIS A N 1
ATOM 700 C CA . HIS A 1 88 ? -16.616 2.684 15.675 1.00 93.94 88 HIS A CA 1
ATOM 701 C C . HIS A 1 88 ? -15.922 1.786 16.712 1.00 93.94 88 HIS A C 1
ATOM 703 O O . HIS A 1 88 ? -16.595 1.089 17.458 1.00 93.94 88 HIS A O 1
ATOM 709 N N . GLY A 1 89 ? -14.590 1.770 16.772 1.00 90.88 89 GLY A N 1
ATOM 710 C CA . GLY A 1 89 ? -13.824 0.769 17.521 1.00 90.88 89 GLY A CA 1
ATOM 711 C C . GLY A 1 89 ? -13.565 1.063 18.994 1.00 90.88 89 GLY A C 1
ATOM 712 O O . GLY A 1 89 ? -12.734 0.378 19.580 1.00 90.88 89 GLY A O 1
ATOM 713 N N . GLY A 1 90 ? -14.216 2.073 19.584 1.00 92.19 90 GLY A N 1
ATOM 714 C CA . GLY A 1 90 ? -14.095 2.386 21.013 1.00 92.19 90 GLY A CA 1
ATOM 715 C C . GLY A 1 90 ? -12.637 2.498 21.476 1.00 92.19 90 GLY A C 1
ATOM 716 O O . GLY A 1 90 ? -11.895 3.358 21.001 1.00 92.19 90 GLY A O 1
ATOM 717 N N . GLU A 1 91 ? -12.222 1.594 22.364 1.00 92.94 91 GLU A N 1
ATOM 718 C CA . GLU A 1 91 ? -10.859 1.506 22.909 1.00 92.94 91 GLU A CA 1
ATOM 719 C C . GLU A 1 91 ? -9.768 1.244 21.851 1.00 92.94 91 GLU A C 1
ATOM 721 O O . GLU A 1 91 ? -8.632 1.690 22.001 1.00 92.94 91 GLU A O 1
ATOM 726 N N . HIS A 1 92 ? -10.100 0.602 20.727 1.00 94.50 92 HIS A N 1
ATOM 727 C CA . HIS A 1 92 ? -9.152 0.325 19.641 1.00 94.50 92 HIS A CA 1
ATOM 728 C C . HIS A 1 92 ? -8.933 1.516 18.697 1.00 94.50 92 HIS A C 1
ATOM 730 O O . HIS A 1 92 ? -8.040 1.476 17.845 1.00 94.50 92 HIS A O 1
ATOM 736 N N . ARG A 1 93 ? -9.722 2.592 18.830 1.00 96.62 93 ARG A N 1
ATOM 737 C CA . ARG A 1 93 ? -9.707 3.744 17.915 1.00 96.62 93 ARG A CA 1
ATOM 738 C C . ARG A 1 93 ? -8.325 4.379 17.776 1.00 96.62 93 ARG A C 1
ATOM 740 O O . ARG A 1 93 ? -7.903 4.665 16.657 1.00 96.62 93 ARG A O 1
ATOM 747 N N . ALA A 1 94 ? -7.634 4.619 18.891 1.00 97.44 94 ALA A N 1
ATOM 748 C CA . ALA A 1 94 ? -6.339 5.302 18.885 1.00 97.44 94 ALA A CA 1
ATOM 749 C C . ALA A 1 94 ? -5.263 4.468 18.170 1.00 97.44 94 ALA A C 1
ATOM 751 O O . ALA A 1 94 ? -4.538 4.987 17.321 1.00 97.44 94 ALA A O 1
ATOM 752 N N . VAL A 1 95 ? -5.218 3.161 18.450 1.00 97.81 95 VAL A N 1
ATOM 753 C CA . VAL A 1 95 ? -4.289 2.226 17.798 1.00 97.81 95 VAL A CA 1
ATOM 754 C C . VAL A 1 95 ? -4.578 2.143 16.300 1.00 97.81 95 VAL A C 1
ATOM 756 O O . VAL A 1 95 ? -3.663 2.286 15.491 1.00 97.81 95 VAL A O 1
ATOM 759 N N . ALA A 1 96 ? -5.848 1.997 15.910 1.00 98.06 96 ALA A N 1
ATOM 760 C CA . ALA A 1 96 ? -6.236 1.956 14.502 1.00 98.06 96 ALA A CA 1
ATOM 761 C C . ALA A 1 96 ? -5.880 3.255 13.757 1.00 98.06 96 ALA A C 1
ATOM 763 O O . ALA A 1 96 ? -5.412 3.200 12.621 1.00 98.06 96 ALA A O 1
ATOM 764 N N . ALA A 1 97 ? -6.036 4.421 14.393 1.00 98.19 97 ALA A N 1
ATOM 765 C CA . ALA A 1 97 ? -5.653 5.703 13.801 1.00 98.19 97 ALA A CA 1
ATOM 766 C C . ALA A 1 97 ? -4.134 5.804 13.584 1.00 98.19 97 ALA A C 1
ATOM 768 O O . ALA A 1 97 ? -3.697 6.253 12.524 1.00 98.19 97 ALA A O 1
ATOM 769 N N . GLY A 1 98 ? -3.335 5.340 14.551 1.00 98.31 98 GLY A N 1
ATOM 770 C CA . GLY A 1 98 ? -1.877 5.287 14.430 1.00 98.31 98 GLY A CA 1
ATOM 771 C C . GLY A 1 98 ? -1.416 4.369 13.296 1.00 98.31 98 GLY A C 1
ATOM 772 O O . GLY A 1 98 ? -0.597 4.773 12.470 1.00 98.31 98 GLY A O 1
ATOM 773 N N . ILE A 1 99 ? -1.993 3.166 13.199 1.00 98.25 99 ILE A N 1
ATOM 774 C CA . ILE A 1 99 ? -1.697 2.227 12.107 1.00 98.25 99 ILE A CA 1
ATOM 775 C C . ILE A 1 99 ? -2.104 2.830 10.758 1.00 98.25 99 ILE A C 1
ATOM 777 O O . ILE A 1 99 ? -1.326 2.772 9.811 1.00 98.25 99 ILE A O 1
ATOM 781 N N . LEU A 1 100 ? -3.285 3.450 10.667 1.00 98.25 100 LEU A N 1
ATOM 782 C CA . LEU A 1 100 ? -3.761 4.091 9.440 1.00 98.25 100 LEU A CA 1
ATOM 783 C C . LEU A 1 100 ? -2.815 5.200 8.968 1.00 98.25 100 LEU A C 1
ATOM 785 O O . LEU A 1 100 ? -2.449 5.228 7.795 1.00 98.25 100 LEU A O 1
ATOM 789 N N . ALA A 1 101 ? -2.387 6.081 9.875 1.00 98.00 101 ALA A N 1
ATOM 790 C CA . ALA A 1 101 ? -1.439 7.143 9.558 1.00 98.00 101 ALA A CA 1
ATOM 791 C C . ALA A 1 101 ? -0.078 6.580 9.110 1.00 98.00 101 ALA A C 1
ATOM 793 O O . ALA A 1 101 ? 0.470 7.020 8.098 1.00 98.00 101 ALA A O 1
ATOM 794 N N . GLY A 1 102 ? 0.438 5.566 9.814 1.00 97.06 102 GLY A N 1
ATOM 795 C CA . GLY A 1 102 ? 1.696 4.902 9.464 1.00 97.06 102 GLY A CA 1
ATOM 796 C C . GLY A 1 102 ? 1.643 4.213 8.099 1.00 97.06 102 GLY A C 1
ATOM 797 O O . GLY A 1 102 ? 2.543 4.391 7.280 1.00 97.06 102 GLY A O 1
ATOM 798 N N . LEU A 1 103 ? 0.563 3.483 7.814 1.00 96.31 103 LEU A N 1
ATOM 799 C CA . LEU A 1 103 ? 0.355 2.822 6.526 1.00 96.31 103 LEU A CA 1
ATOM 800 C C . LEU A 1 103 ? 0.143 3.819 5.382 1.00 96.31 103 LEU A C 1
ATOM 802 O O . LEU A 1 103 ? 0.640 3.576 4.285 1.00 96.31 103 LEU A O 1
ATOM 806 N N . ALA A 1 104 ? -0.526 4.949 5.622 1.00 95.75 104 ALA A N 1
ATOM 807 C CA . ALA A 1 104 ? -0.637 6.021 4.634 1.00 95.75 104 ALA A CA 1
ATOM 808 C C . ALA A 1 104 ? 0.740 6.623 4.306 1.00 95.75 104 ALA A C 1
ATOM 810 O O . ALA A 1 104 ? 1.086 6.771 3.134 1.00 95.75 104 ALA A O 1
ATOM 811 N N . GLY A 1 105 ? 1.560 6.897 5.328 1.00 94.56 105 GLY A N 1
ATOM 812 C CA . GLY A 1 105 ? 2.939 7.355 5.145 1.00 94.56 105 GLY A CA 1
ATOM 813 C C . GLY A 1 105 ? 3.793 6.342 4.378 1.00 94.56 105 GLY A C 1
ATOM 814 O O . GLY A 1 105 ? 4.480 6.704 3.423 1.00 94.56 105 GLY A O 1
ATOM 815 N N . TYR A 1 106 ? 3.691 5.059 4.732 1.00 93.19 106 TYR A N 1
ATOM 816 C CA . TYR A 1 106 ? 4.381 3.974 4.034 1.00 93.19 106 TYR A CA 1
ATOM 817 C C . TYR A 1 106 ? 3.936 3.849 2.569 1.00 93.19 106 TYR A C 1
ATOM 819 O O . TYR A 1 106 ? 4.778 3.740 1.679 1.00 93.19 106 TYR A O 1
ATOM 827 N N . PHE A 1 107 ? 2.632 3.936 2.294 1.00 93.19 107 PHE A N 1
ATOM 828 C CA . PHE A 1 107 ? 2.100 3.889 0.933 1.00 93.19 107 PHE A CA 1
ATOM 829 C C . PHE A 1 107 ? 2.623 5.040 0.070 1.00 93.19 107 PHE A C 1
ATOM 831 O O . PHE A 1 107 ? 3.022 4.816 -1.072 1.00 93.19 107 PHE A O 1
ATOM 838 N N . LEU A 1 108 ? 2.653 6.263 0.608 1.00 92.50 108 LEU A N 1
ATOM 839 C CA . LEU A 1 108 ? 3.207 7.424 -0.093 1.00 92.50 108 LEU A CA 1
ATOM 840 C C . LEU A 1 108 ? 4.705 7.251 -0.359 1.00 92.50 108 LEU A C 1
ATOM 842 O O . LEU A 1 108 ? 5.171 7.510 -1.470 1.00 92.50 108 LEU A O 1
ATOM 846 N N . TRP A 1 109 ? 5.446 6.752 0.631 1.00 91.06 109 TRP A N 1
ATOM 847 C CA . TRP A 1 109 ? 6.870 6.465 0.494 1.00 91.06 109 TRP A CA 1
ATOM 848 C C . TRP A 1 109 ? 7.146 5.444 -0.621 1.00 91.06 109 TRP A C 1
ATOM 850 O O . TRP A 1 109 ? 8.012 5.687 -1.460 1.00 91.06 109 TRP A O 1
ATOM 860 N N . LEU A 1 110 ? 6.350 4.372 -0.725 1.00 90.94 110 LEU A N 1
ATOM 861 C CA . LEU A 1 110 ? 6.462 3.350 -1.779 1.00 90.94 110 LEU A CA 1
ATOM 862 C C . LEU A 1 110 ? 6.327 3.893 -3.213 1.00 90.94 110 LEU A C 1
ATOM 864 O O . LEU A 1 110 ? 6.828 3.278 -4.154 1.00 90.94 110 LEU A O 1
ATOM 868 N N . GLN A 1 111 ? 5.697 5.054 -3.414 1.00 89.06 111 GLN A N 1
ATOM 869 C CA . GLN A 1 111 ? 5.570 5.641 -4.757 1.00 89.06 111 GLN A CA 1
ATOM 870 C C . GLN A 1 111 ? 6.858 6.311 -5.241 1.00 89.06 111 GLN A C 1
ATOM 872 O O . GLN A 1 111 ? 7.008 6.570 -6.436 1.00 89.06 111 GLN A O 1
ATOM 877 N N . SER A 1 112 ? 7.774 6.583 -4.310 1.00 84.12 112 SER A N 1
ATOM 878 C CA . SER A 1 112 ? 9.078 7.196 -4.559 1.00 84.12 112 SER A CA 1
ATOM 879 C C . SER A 1 112 ? 10.241 6.330 -4.065 1.00 84.12 112 SER A C 1
ATOM 881 O O . SER A 1 112 ? 11.402 6.709 -4.214 1.00 84.12 112 SER A O 1
ATOM 883 N N . ALA A 1 113 ? 9.980 5.156 -3.507 1.00 78.94 113 ALA A N 1
ATOM 884 C CA . ALA A 1 113 ? 10.994 4.258 -2.977 1.00 78.94 113 ALA A CA 1
ATOM 885 C C . ALA A 1 113 ? 10.860 2.863 -3.593 1.00 78.94 113 ALA A C 1
ATOM 887 O O . ALA A 1 113 ? 10.171 2.668 -4.594 1.00 78.94 113 ALA A O 1
ATOM 888 N N . TRP A 1 114 ? 11.572 1.902 -3.017 1.00 71.56 114 TRP A N 1
ATOM 889 C CA . TRP A 1 114 ? 11.419 0.490 -3.324 1.00 71.56 114 TRP A CA 1
ATOM 890 C C . TRP A 1 114 ? 11.064 -0.255 -2.038 1.00 71.56 114 TRP A C 1
ATOM 892 O O . TRP A 1 114 ? 11.638 0.007 -0.979 1.00 71.56 114 TRP A O 1
ATOM 902 N N . SER A 1 115 ? 10.097 -1.168 -2.122 1.00 66.75 115 SER A N 1
ATOM 903 C CA . SER A 1 115 ? 9.784 -2.076 -1.028 1.00 66.75 115 SER A CA 1
ATOM 904 C C . SER A 1 115 ? 10.926 -3.072 -0.793 1.00 66.75 115 SER A C 1
ATOM 906 O O . SER A 1 115 ? 11.167 -3.973 -1.595 1.00 66.75 115 SER A O 1
ATOM 908 N N . HIS A 1 116 ? 11.625 -2.922 0.332 1.00 71.06 116 HIS A N 1
ATOM 909 C CA . HIS A 1 116 ? 12.554 -3.934 0.835 1.00 71.06 116 HIS A CA 1
ATOM 910 C C . HIS A 1 116 ? 11.798 -5.007 1.641 1.00 71.06 116 HIS A C 1
ATOM 912 O O . HIS A 1 116 ? 10.718 -4.754 2.180 1.00 71.06 116 HIS A O 1
ATOM 918 N N . ILE A 1 117 ? 12.397 -6.195 1.787 1.00 75.44 117 ILE A N 1
ATOM 919 C CA . ILE A 1 117 ? 11.817 -7.324 2.545 1.00 75.44 117 ILE A CA 1
ATOM 920 C C . ILE A 1 117 ? 11.424 -6.906 3.979 1.00 75.44 117 ILE A C 1
ATOM 922 O O . ILE A 1 117 ? 10.395 -7.340 4.489 1.00 75.44 117 ILE A O 1
ATOM 926 N N . GLY A 1 118 ? 12.192 -6.009 4.612 1.00 79.81 118 GLY A N 1
ATOM 927 C CA . GLY A 1 118 ? 11.910 -5.502 5.962 1.00 79.81 118 GLY A CA 1
ATOM 928 C C . GLY A 1 118 ? 10.561 -4.772 6.079 1.00 79.81 118 GLY A C 1
ATOM 929 O O . GLY A 1 118 ? 9.671 -5.267 6.771 1.00 79.81 118 GLY A O 1
ATOM 930 N N . PRO A 1 119 ? 10.369 -3.623 5.402 1.00 81.12 119 PRO A N 1
ATOM 931 C CA . PRO A 1 119 ? 9.099 -2.894 5.420 1.00 81.12 119 PRO A CA 1
ATOM 932 C C . PRO A 1 119 ? 7.888 -3.725 4.975 1.00 81.12 119 PRO A C 1
ATOM 934 O O . PRO A 1 119 ? 6.804 -3.564 5.534 1.00 81.12 119 PRO A O 1
ATOM 937 N N . ALA A 1 120 ? 8.070 -4.654 4.029 1.00 85.25 120 ALA A N 1
ATOM 938 C CA . ALA A 1 120 ? 6.998 -5.549 3.597 1.00 85.25 120 ALA A CA 1
ATOM 939 C C . ALA A 1 120 ? 6.474 -6.431 4.747 1.00 85.25 120 ALA A C 1
ATOM 941 O O . AL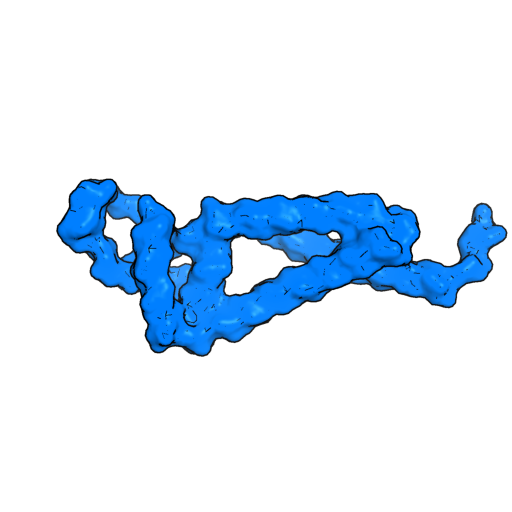A A 1 120 ? 5.264 -6.583 4.906 1.00 85.25 120 ALA A O 1
ATOM 942 N N . ASN A 1 121 ? 7.358 -6.959 5.600 1.00 89.69 121 ASN A N 1
ATOM 943 C CA . ASN A 1 121 ? 6.953 -7.762 6.760 1.00 89.69 121 ASN A CA 1
ATOM 944 C C . ASN A 1 121 ? 6.153 -6.942 7.784 1.00 89.69 121 ASN A C 1
ATOM 946 O O . ASN A 1 121 ? 5.184 -7.441 8.365 1.00 89.69 121 ASN A O 1
ATOM 950 N N . VAL A 1 122 ? 6.521 -5.671 7.976 1.00 91.00 122 VAL A N 1
ATOM 951 C CA . VAL A 1 122 ? 5.774 -4.743 8.840 1.00 91.00 122 VAL A CA 1
ATOM 952 C C . VAL A 1 122 ? 4.377 -4.504 8.273 1.00 91.00 122 VAL A C 1
ATOM 954 O O . VAL A 1 122 ? 3.400 -4.605 9.011 1.00 91.00 122 VAL A O 1
ATOM 957 N N . PHE A 1 123 ? 4.261 -4.266 6.962 1.00 93.81 123 PHE A N 1
ATOM 958 C CA . PHE A 1 123 ? 2.966 -4.110 6.300 1.00 93.81 123 PHE A CA 1
ATOM 959 C C . PHE A 1 123 ? 2.050 -5.316 6.532 1.00 93.81 123 PHE A C 1
ATOM 961 O O . PHE A 1 123 ? 0.931 -5.139 7.008 1.00 93.81 123 PHE A O 1
ATOM 968 N N . TRP A 1 124 ? 2.520 -6.536 6.252 1.00 94.81 124 TRP A N 1
ATOM 969 C CA . TRP A 1 124 ? 1.694 -7.741 6.396 1.00 94.81 124 TRP A CA 1
ATOM 970 C C . TRP A 1 124 ? 1.271 -7.999 7.843 1.00 94.81 124 TRP A C 1
ATOM 972 O O . TRP A 1 124 ? 0.134 -8.401 8.095 1.00 94.81 124 TRP A O 1
ATOM 982 N N . THR A 1 125 ? 2.151 -7.697 8.798 1.00 96.12 125 THR A N 1
ATOM 983 C CA . THR A 1 125 ? 1.835 -7.792 10.228 1.00 96.12 125 THR A CA 1
ATOM 984 C C . THR A 1 125 ? 0.739 -6.795 10.611 1.00 96.12 125 THR A C 1
ATOM 986 O O . THR A 1 125 ? -0.269 -7.172 11.210 1.00 96.12 125 THR A O 1
ATOM 989 N N . LEU A 1 126 ? 0.885 -5.527 10.214 1.00 97.06 126 LEU A N 1
ATOM 990 C CA . LEU A 1 126 ? -0.108 -4.486 10.486 1.00 97.06 126 LEU A CA 1
ATOM 991 C C . LEU A 1 126 ? -1.436 -4.743 9.765 1.00 97.06 126 LEU A C 1
ATOM 993 O O . LEU A 1 126 ? -2.491 -4.446 10.324 1.00 97.06 126 LEU A O 1
ATOM 997 N N . ALA A 1 127 ? -1.414 -5.332 8.569 1.00 97.06 127 ALA A N 1
ATOM 998 C CA . ALA A 1 127 ? -2.611 -5.752 7.848 1.00 97.06 127 ALA A CA 1
ATOM 999 C C . ALA A 1 127 ? -3.407 -6.803 8.641 1.00 97.06 127 ALA A C 1
ATOM 1001 O O . ALA A 1 127 ? -4.615 -6.647 8.825 1.00 97.06 127 ALA A O 1
ATOM 1002 N N . GLY A 1 128 ? -2.731 -7.826 9.179 1.00 97.38 128 GLY A N 1
ATOM 1003 C CA . GLY A 1 128 ? -3.358 -8.830 10.043 1.00 97.38 128 GLY A CA 1
ATOM 1004 C C . GLY A 1 128 ? -3.949 -8.223 11.320 1.00 97.38 128 GLY A C 1
ATOM 1005 O O . GLY A 1 128 ? -5.109 -8.475 11.647 1.00 97.38 128 GLY A O 1
ATOM 1006 N N . ILE A 1 129 ? -3.188 -7.352 11.994 1.00 97.81 129 ILE A N 1
ATOM 1007 C CA . ILE A 1 129 ? -3.652 -6.630 13.191 1.00 97.81 129 ILE A CA 1
ATOM 1008 C C . ILE A 1 129 ? -4.881 -5.770 12.871 1.00 97.81 129 ILE A C 1
ATOM 1010 O O 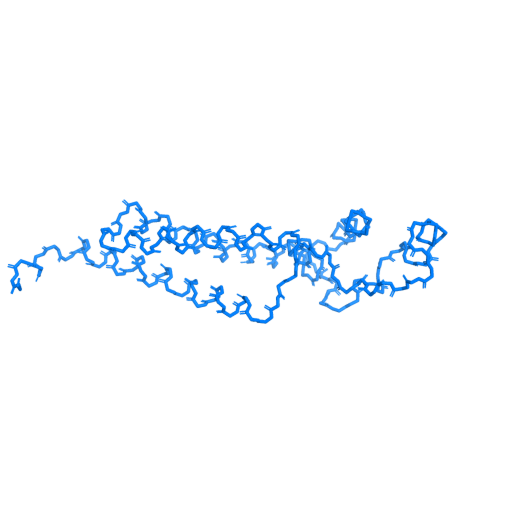. ILE A 1 129 ? -5.836 -5.757 13.639 1.00 97.81 129 ILE A O 1
ATOM 1014 N N . SER A 1 130 ? -4.900 -5.087 11.726 1.00 97.56 130 SER A N 1
ATOM 1015 C CA . SER A 1 130 ? -6.010 -4.217 11.316 1.00 97.56 130 SER A CA 1
ATOM 1016 C C . SER A 1 130 ? -7.339 -4.968 11.222 1.00 97.56 130 SER A C 1
ATOM 1018 O O . SER A 1 130 ? -8.361 -4.488 11.713 1.00 97.56 130 SER A O 1
ATOM 1020 N N . VAL A 1 131 ? -7.319 -6.163 10.624 1.00 96.94 131 VAL A N 1
ATOM 1021 C CA . VAL A 1 131 ? -8.499 -7.031 10.510 1.00 96.94 131 VAL A CA 1
ATOM 1022 C C . VAL A 1 131 ? -8.910 -7.576 11.879 1.00 96.94 131 VAL A C 1
ATOM 1024 O O . VAL A 1 131 ? -10.100 -7.608 12.194 1.00 96.94 131 VAL A O 1
ATOM 1027 N N . ALA A 1 132 ? -7.941 -7.961 12.716 1.00 97.38 132 ALA A N 1
ATOM 1028 C CA . ALA A 1 132 ? -8.210 -8.436 14.070 1.00 97.38 132 ALA A CA 1
ATOM 1029 C C . ALA A 1 132 ? -8.869 -7.350 14.939 1.00 97.38 132 ALA A C 1
ATOM 1031 O O . ALA A 1 132 ? -9.883 -7.619 15.574 1.00 97.38 132 ALA A O 1
ATOM 1032 N N . LEU A 1 133 ? -8.361 -6.113 14.902 1.00 96.62 133 LEU A N 1
ATOM 1033 C CA . LEU A 1 133 ? -8.933 -4.982 15.640 1.00 96.62 133 LEU A CA 1
ATOM 1034 C C . LEU A 1 133 ? -10.370 -4.672 15.206 1.00 96.62 133 LEU A C 1
ATOM 1036 O O . LEU A 1 133 ? -11.218 -4.399 16.053 1.00 96.62 133 LEU A O 1
ATOM 1040 N N . GLU A 1 134 ? -10.661 -4.724 13.902 1.00 97.06 134 GLU A N 1
ATOM 1041 C CA . GLU A 1 134 ? -12.027 -4.517 13.403 1.00 97.06 134 GLU A CA 1
ATOM 1042 C C . GLU A 1 134 ? -12.979 -5.607 13.908 1.00 97.06 134 GLU A C 1
ATOM 1044 O O . GLU A 1 134 ? -14.117 -5.324 14.289 1.00 97.06 134 GLU A O 1
ATOM 1049 N N . ARG A 1 135 ? -12.518 -6.861 13.928 1.00 95.75 135 ARG A N 1
ATOM 1050 C CA . ARG A 1 135 ? -13.299 -7.981 14.447 1.00 95.75 135 ARG A CA 1
ATOM 1051 C C . ARG A 1 135 ? -13.563 -7.832 15.948 1.00 95.75 135 ARG A C 1
ATOM 1053 O O . ARG A 1 135 ? -14.724 -7.907 16.340 1.00 95.75 135 ARG A O 1
ATOM 1060 N N . SER A 1 136 ? -12.538 -7.543 16.750 1.00 94.62 136 SER A N 1
ATOM 1061 C CA . SER A 1 136 ? -12.685 -7.318 18.196 1.00 94.62 136 SER A CA 1
ATOM 1062 C C . SER A 1 136 ? -13.645 -6.167 18.504 1.00 94.62 136 SER A C 1
ATOM 1064 O O . SER A 1 136 ? -14.523 -6.303 19.353 1.00 94.62 136 SER A O 1
ATOM 1066 N N . ALA A 1 137 ? -13.556 -5.062 17.755 1.00 92.19 137 ALA A N 1
ATOM 1067 C CA . ALA A 1 137 ? -14.478 -3.935 17.884 1.00 92.19 137 ALA A CA 1
ATOM 1068 C C . ALA A 1 137 ? -15.943 -4.329 17.621 1.00 92.19 137 ALA A C 1
ATOM 1070 O O . ALA A 1 137 ? -16.844 -3.907 18.347 1.00 92.19 137 ALA A O 1
ATOM 1071 N N . LYS A 1 138 ? -16.195 -5.150 16.592 1.00 92.44 138 LYS A N 1
ATOM 1072 C CA . LYS A 1 138 ? -17.543 -5.646 16.271 1.00 92.44 138 LYS A CA 1
ATOM 1073 C C . LYS A 1 138 ? -18.072 -6.605 17.337 1.00 92.44 138 LYS A C 1
ATOM 1075 O O . LYS A 1 138 ? -19.245 -6.520 17.688 1.00 92.44 138 LYS A O 1
ATOM 1080 N N . GLU A 1 139 ? -17.225 -7.492 17.854 1.00 92.06 139 GLU A N 1
ATOM 1081 C CA . GLU A 1 139 ? -17.587 -8.438 18.917 1.00 92.06 139 GLU A CA 1
ATOM 1082 C C . GLU A 1 139 ? -17.945 -7.708 20.223 1.00 92.06 139 GLU A C 1
ATOM 1084 O O . GLU A 1 139 ? -18.974 -8.011 20.831 1.00 92.06 139 GLU A O 1
ATOM 1089 N N . ALA A 1 140 ? -17.170 -6.684 20.603 1.00 87.62 140 ALA A N 1
ATOM 1090 C CA 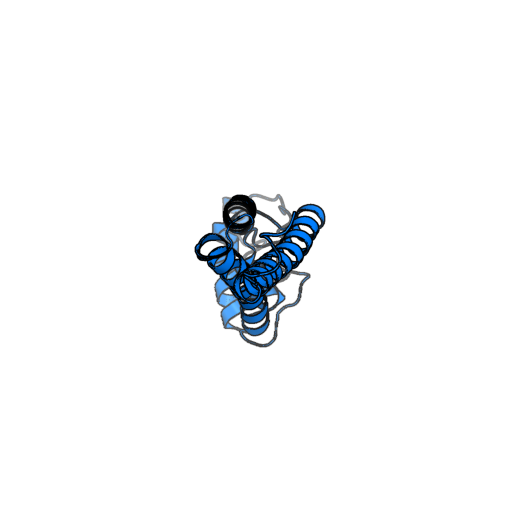. ALA A 1 140 ? -17.457 -5.841 21.764 1.00 87.62 140 ALA A CA 1
ATOM 1091 C C . ALA A 1 140 ? -18.791 -5.085 21.621 1.00 87.62 140 ALA A C 1
ATOM 1093 O O . ALA A 1 140 ? -19.586 -5.042 22.559 1.00 87.62 140 ALA A O 1
ATOM 1094 N N . ALA A 1 141 ? -19.078 -4.544 20.432 1.00 85.12 141 ALA A N 1
ATOM 1095 C CA . ALA A 1 141 ? -20.345 -3.866 20.153 1.00 85.12 141 ALA A CA 1
ATOM 1096 C C . ALA A 1 141 ? -21.560 -4.814 20.182 1.00 85.12 141 ALA A C 1
ATOM 1098 O O . ALA A 1 141 ? -22.660 -4.389 20.530 1.00 85.12 141 ALA A O 1
ATOM 1099 N N . ALA A 1 142 ? -21.374 -6.091 19.832 1.00 86.75 142 ALA A N 1
ATOM 1100 C CA . ALA A 1 142 ? -22.428 -7.104 19.849 1.00 86.75 142 ALA A CA 1
ATOM 1101 C C . ALA A 1 142 ? -22.719 -7.678 21.251 1.00 86.75 142 ALA A C 1
ATOM 1103 O O . ALA A 1 142 ? -23.789 -8.249 21.454 1.00 86.75 142 ALA A O 1
ATOM 1104 N N . SER A 1 143 ? -21.804 -7.517 22.219 1.00 78.31 143 SER A N 1
ATOM 1105 C CA . SER A 1 143 ? -21.929 -8.062 23.584 1.00 78.31 143 SER A CA 1
ATOM 1106 C C . SER A 1 143 ? -21.837 -6.987 24.686 1.00 78.31 143 SER A C 1
ATOM 1108 O O . SER A 1 143 ? -20.987 -7.092 25.572 1.00 78.31 143 SER A O 1
ATOM 1110 N N .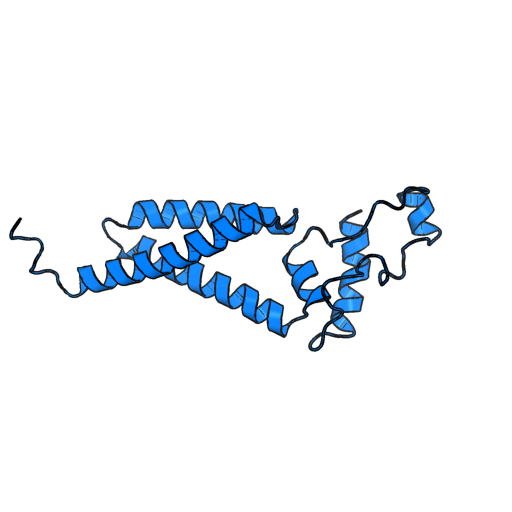 PRO A 1 144 ? -22.715 -5.965 24.701 1.00 63.38 144 PRO A N 1
ATOM 1111 C CA . PRO A 1 144 ? -22.601 -4.830 25.625 1.00 63.38 144 PRO A CA 1
ATOM 1112 C C . PRO A 1 144 ? -22.805 -5.172 27.119 1.00 63.38 144 PRO A C 1
ATOM 1114 O O . PRO A 1 144 ? -22.550 -4.328 27.971 1.00 63.38 144 PRO A O 1
ATOM 1117 N N . GLY A 1 145 ? -23.262 -6.386 27.460 1.00 58.03 145 GLY A N 1
ATOM 1118 C CA . GLY A 1 145 ? -23.639 -6.775 28.828 1.00 58.03 145 GLY A CA 1
ATOM 1119 C C . GLY A 1 145 ? -22.553 -7.426 29.699 1.00 58.03 145 GLY A C 1
ATOM 1120 O O . GLY A 1 145 ? -22.788 -7.594 30.892 1.00 58.03 145 GLY A O 1
ATOM 1121 N N . LEU A 1 146 ? -21.384 -7.805 29.159 1.00 56.22 146 LEU A N 1
ATOM 1122 C CA . LEU A 1 146 ? -20.353 -8.525 29.937 1.00 56.22 146 LEU A CA 1
ATOM 1123 C C . LEU A 1 146 ? -19.306 -7.614 30.608 1.00 56.22 146 LEU A C 1
ATOM 1125 O O . LEU A 1 146 ? -18.575 -8.059 31.489 1.00 56.22 146 LEU A O 1
ATOM 1129 N N . THR A 1 147 ? -19.221 -6.347 30.206 1.00 55.22 147 THR A N 1
ATOM 1130 C CA . THR A 1 147 ? -18.223 -5.378 30.695 1.00 55.22 147 THR A CA 1
ATOM 1131 C C . THR A 1 147 ? -18.634 -4.650 31.976 1.00 55.22 147 THR A C 1
ATOM 1133 O O . THR A 1 147 ? -17.797 -3.993 32.581 1.00 55.22 147 THR A O 1
ATOM 1136 N N . ALA A 1 148 ? -19.880 -4.798 32.439 1.00 50.62 148 ALA A N 1
ATOM 1137 C CA . ALA A 1 148 ? -20.376 -4.158 33.665 1.00 50.62 148 ALA A CA 1
ATOM 1138 C C . ALA A 1 148 ? -20.155 -4.983 34.956 1.00 50.62 148 ALA A C 1
ATOM 1140 O O . ALA A 1 148 ? -20.639 -4.589 36.013 1.00 50.62 148 ALA A O 1
ATOM 1141 N N . GLN A 1 149 ? -19.459 -6.127 34.891 1.00 42.69 149 GLN A N 1
ATOM 1142 C CA . GLN A 1 149 ? -19.217 -7.020 36.042 1.00 42.69 149 GLN A CA 1
ATOM 1143 C C . GLN A 1 149 ? -17.732 -7.214 36.407 1.00 42.69 149 GLN A C 1
ATOM 1145 O O . GLN A 1 149 ? -17.390 -8.198 37.064 1.00 42.69 149 GLN A O 1
ATOM 1150 N N . ARG A 1 150 ? -16.836 -6.310 36.005 1.00 44.84 150 ARG A N 1
ATOM 1151 C CA . ARG A 1 150 ? -15.437 -6.325 36.463 1.00 44.84 150 ARG A CA 1
ATOM 1152 C C . ARG A 1 150 ? -15.059 -5.036 37.162 1.00 44.84 150 ARG A C 1
ATOM 1154 O O . ARG A 1 150 ? -15.499 -3.973 36.678 1.00 44.84 150 ARG A O 1
#

Solvent-accessible surface area (backbone atoms only — not comparable to full-atom values): 8238 Å² total; per-residue (Å²): 109,58,70,58,49,51,68,56,47,54,60,55,25,68,78,31,43,66,65,49,73,44,86,72,53,55,50,84,66,40,91,55,70,87,33,71,71,38,41,75,77,58,45,90,64,80,68,81,46,69,69,59,41,18,49,67,61,36,38,27,38,30,36,2,51,62,54,36,49,52,54,52,46,53,52,50,53,36,50,50,26,22,53,48,16,45,74,67,15,71,89,49,18,67,60,27,45,52,51,47,53,52,50,51,52,50,54,58,46,30,52,70,30,73,87,47,77,67,63,50,53,53,51,56,51,52,42,53,50,27,50,50,51,32,50,52,29,51,52,53,70,75,48,76,77,72,72,82,79,118

pLDDT: mean 82.97, std 14.18, range [42.69, 98.38]

Sequence (150 aa):
MRVFVWKYILPLIGQRPLFRWGFSNLAGRLPGIGSKEYFEIYGFALSGIDTAHNEILHIAFSTGLLGLAAYLWIWGVVLKALISTVRHGGEHRAVAAGILAGLAGYFLWLQSAWSHIGPANVFWTLAGISVALERSAKEAAASPGLTAQR